Protein AF-A0A7C5J0Y6-F1 (afdb_monomer_lite)

Structure (mmCIF, N/CA/C/O backbone):
data_AF-A0A7C5J0Y6-F1
#
_entry.id   AF-A0A7C5J0Y6-F1
#
loop_
_atom_site.group_PDB
_atom_site.id
_atom_site.type_symbol
_atom_site.label_atom_id
_atom_site.label_alt_id
_atom_site.label_comp_id
_atom_site.label_asym_id
_atom_site.label_entity_id
_atom_site.label_seq_id
_atom_site.pdbx_PDB_ins_code
_atom_site.Cartn_x
_atom_site.Cartn_y
_atom_site.Cartn_z
_atom_site.occupancy
_atom_site.B_iso_or_equiv
_atom_site.auth_seq_id
_atom_site.auth_comp_id
_atom_site.auth_asym_id
_atom_site.auth_atom_id
_atom_site.pdbx_PDB_model_num
ATOM 1 N N . MET A 1 1 ? 6.484 -1.709 31.742 1.00 57.47 1 MET A N 1
ATOM 2 C CA . MET A 1 1 ? 6.330 -0.614 30.761 1.00 57.47 1 MET A CA 1
ATOM 3 C C . MET A 1 1 ? 5.199 -0.988 29.828 1.00 57.47 1 MET A C 1
ATOM 5 O O . MET A 1 1 ? 5.292 -2.035 29.202 1.00 57.47 1 MET A O 1
ATOM 9 N N . THR A 1 2 ? 4.135 -0.193 29.769 1.00 55.62 2 THR A N 1
ATOM 10 C CA . THR A 1 2 ? 3.052 -0.401 28.799 1.00 55.62 2 THR A CA 1
ATOM 11 C C . THR A 1 2 ? 3.504 0.167 27.452 1.00 55.62 2 THR A C 1
ATOM 13 O O . THR A 1 2 ? 4.005 1.295 27.432 1.00 55.62 2 THR A O 1
ATOM 16 N N . PRO A 1 3 ? 3.408 -0.584 26.342 1.00 55.53 3 PRO A N 1
ATOM 17 C CA . PRO A 1 3 ? 3.784 -0.060 25.037 1.00 55.53 3 PRO A CA 1
ATOM 18 C C . PRO A 1 3 ? 2.874 1.119 24.663 1.00 55.53 3 PRO A C 1
ATOM 20 O O . PRO A 1 3 ? 1.660 1.041 24.809 1.00 55.53 3 PRO A O 1
ATOM 23 N N . LEU A 1 4 ? 3.470 2.212 24.174 1.00 68.00 4 LEU A N 1
ATOM 24 C CA . LEU A 1 4 ? 2.744 3.408 23.711 1.00 68.00 4 LEU A CA 1
ATOM 25 C C . LEU A 1 4 ? 2.018 3.186 22.369 1.00 68.00 4 LEU A C 1
ATOM 27 O O . LEU A 1 4 ? 1.283 4.058 21.919 1.00 68.00 4 LEU A O 1
ATOM 31 N N . ALA A 1 5 ? 2.303 2.060 21.709 1.00 64.44 5 ALA A N 1
ATOM 32 C CA . ALA A 1 5 ? 1.916 1.737 20.344 1.00 64.44 5 ALA A CA 1
ATOM 33 C C . ALA A 1 5 ? 2.080 0.234 20.082 1.00 64.44 5 ALA A C 1
ATOM 35 O O . ALA A 1 5 ? 3.007 -0.387 20.608 1.00 64.44 5 ALA A O 1
ATOM 36 N N . SER A 1 6 ? 1.231 -0.363 19.245 1.00 67.12 6 SER A N 1
ATOM 37 C CA . SER A 1 6 ? 1.397 -1.755 18.792 1.00 67.12 6 SER A CA 1
ATOM 38 C C . SER A 1 6 ? 0.915 -1.924 17.356 1.00 67.12 6 SER A C 1
ATOM 40 O O . SER A 1 6 ? -0.121 -1.367 16.996 1.00 67.12 6 SER A O 1
ATOM 42 N N . ILE A 1 7 ? 1.653 -2.698 16.556 1.00 74.19 7 ILE A N 1
ATOM 43 C CA . ILE A 1 7 ? 1.232 -3.105 15.210 1.00 74.19 7 ILE A CA 1
ATOM 44 C C . ILE A 1 7 ? 0.266 -4.279 15.369 1.00 74.19 7 ILE A C 1
ATOM 46 O O . ILE A 1 7 ? 0.637 -5.286 15.968 1.00 74.19 7 ILE A O 1
ATOM 50 N N . LEU A 1 8 ? -0.966 -4.124 14.886 1.00 76.19 8 LEU A N 1
ATOM 51 C CA . LEU A 1 8 ? -2.015 -5.136 15.035 1.00 76.19 8 LEU A CA 1
ATOM 52 C C . LEU A 1 8 ? -2.045 -6.099 13.854 1.00 76.19 8 LEU A C 1
ATOM 54 O O . LEU A 1 8 ? -2.125 -7.302 14.073 1.00 76.19 8 LEU A O 1
ATOM 58 N N . ALA A 1 9 ? -1.900 -5.590 12.631 1.00 80.50 9 ALA A N 1
ATOM 59 C CA . ALA A 1 9 ? -1.466 -6.409 11.509 1.00 80.50 9 ALA A CA 1
ATOM 60 C C . ALA A 1 9 ? -0.886 -5.574 10.364 1.00 80.50 9 ALA A C 1
ATOM 62 O O . ALA A 1 9 ? -0.692 -4.361 10.464 1.00 80.50 9 ALA A O 1
ATOM 63 N N . VAL A 1 10 ? -0.522 -6.271 9.296 1.00 81.94 10 VAL A N 1
ATOM 64 C CA . VAL A 1 10 ? 0.244 -5.760 8.166 1.00 81.94 10 VAL A CA 1
ATOM 65 C C . VAL A 1 10 ? -0.372 -6.337 6.908 1.00 81.94 10 VAL A C 1
ATOM 67 O O . VAL A 1 10 ? -0.631 -7.536 6.859 1.00 81.94 10 VAL A O 1
ATOM 70 N N . GLY A 1 11 ? -0.564 -5.494 5.904 1.00 86.19 11 GLY A N 1
ATOM 71 C CA . GLY A 1 11 ? -0.887 -5.935 4.558 1.00 86.19 11 GLY A CA 1
ATOM 72 C C . GLY A 1 11 ? 0.155 -5.399 3.597 1.00 86.19 11 GLY A C 1
ATOM 73 O O . GLY A 1 11 ? 0.678 -4.304 3.797 1.00 86.19 11 GLY A O 1
ATOM 74 N N . ALA A 1 12 ? 0.533 -6.174 2.591 1.00 85.25 12 ALA A N 1
ATOM 75 C CA . ALA A 1 12 ? 1.572 -5.750 1.670 1.00 85.25 12 ALA A CA 1
ATOM 76 C C . ALA A 1 12 ? 1.387 -6.374 0.299 1.00 85.25 12 ALA A C 1
ATOM 78 O O . ALA A 1 12 ? 1.502 -7.577 0.124 1.00 85.25 12 ALA A O 1
ATOM 79 N N . GLN A 1 13 ? 1.257 -5.529 -0.707 1.00 87.50 13 GLN A N 1
ATOM 80 C CA . GLN A 1 13 ? 1.536 -5.914 -2.078 1.00 87.50 13 GLN A CA 1
ATOM 81 C C . GLN A 1 13 ? 2.936 -5.407 -2.393 1.00 87.50 13 GLN A C 1
ATOM 83 O O . GLN A 1 13 ? 3.240 -4.273 -2.054 1.00 87.50 13 GLN A O 1
ATOM 88 N N . THR A 1 14 ? 3.818 -6.213 -2.971 1.00 86.12 14 THR A N 1
ATOM 89 C CA . THR A 1 14 ? 5.189 -5.808 -3.312 1.00 86.12 14 THR A CA 1
ATOM 90 C C . THR A 1 14 ? 5.638 -6.480 -4.615 1.00 86.12 14 THR A C 1
ATOM 92 O O . THR A 1 14 ? 4.962 -7.374 -5.127 1.00 86.12 14 THR A O 1
ATOM 95 N N . PRO A 1 15 ? 6.787 -6.081 -5.187 1.00 85.81 15 PRO A N 1
ATOM 96 C CA . PRO A 1 15 ? 7.446 -6.871 -6.223 1.00 85.81 15 PRO A CA 1
ATOM 97 C C . PRO A 1 15 ? 7.782 -8.303 -5.785 1.00 85.81 15 PRO A C 1
ATOM 99 O O . PRO A 1 15 ? 7.722 -9.214 -6.603 1.00 85.81 15 PRO A O 1
ATOM 102 N N . LEU A 1 16 ? 8.097 -8.506 -4.498 1.00 86.50 16 LEU A N 1
ATOM 103 C CA . LEU A 1 16 ? 8.456 -9.813 -3.942 1.00 86.50 16 LEU A CA 1
ATOM 104 C C . LEU A 1 16 ? 7.245 -10.722 -3.746 1.00 86.50 16 LEU A C 1
ATOM 106 O O . LEU A 1 16 ? 7.354 -11.913 -3.994 1.00 86.50 16 LEU A O 1
ATOM 110 N N . GLY A 1 17 ? 6.105 -10.198 -3.305 1.00 88.06 17 GLY A N 1
ATOM 111 C CA . GLY A 1 17 ? 4.931 -11.008 -2.987 1.00 88.06 17 GLY A CA 1
ATOM 112 C C . GLY A 1 17 ? 3.635 -10.213 -3.030 1.00 88.06 17 GLY A C 1
ATOM 113 O O . GLY A 1 17 ? 3.637 -8.990 -2.933 1.00 88.06 17 GLY A O 1
ATOM 114 N N . LEU A 1 18 ? 2.512 -10.915 -3.171 1.00 90.00 18 LEU A N 1
ATOM 115 C CA . LEU A 1 18 ? 1.186 -10.299 -3.315 1.00 90.00 18 LEU A CA 1
ATOM 116 C C . LEU A 1 18 ? 0.486 -10.033 -1.980 1.00 90.00 18 LEU A C 1
ATOM 118 O O . LEU A 1 18 ? -0.581 -9.431 -1.968 1.00 90.00 18 LEU A O 1
ATOM 122 N N . ASN A 1 19 ? 1.070 -10.521 -0.890 1.00 89.50 19 ASN A N 1
ATOM 123 C CA . ASN A 1 19 ? 0.601 -10.331 0.474 1.00 89.50 19 ASN A CA 1
ATOM 124 C C . ASN A 1 19 ? 1.803 -10.231 1.438 1.00 89.50 19 ASN A C 1
ATOM 126 O O . ASN A 1 19 ? 2.955 -10.521 1.063 1.00 89.50 19 ASN A O 1
ATOM 130 N N . ALA A 1 20 ? 1.560 -9.828 2.684 1.00 86.56 20 ALA A N 1
ATOM 131 C CA . ALA A 1 20 ? 2.590 -9.641 3.704 1.00 86.56 20 ALA A CA 1
ATOM 132 C C . ALA A 1 20 ? 3.336 -10.943 4.026 1.00 86.56 20 ALA A C 1
ATOM 134 O O . ALA A 1 20 ? 4.561 -10.937 4.179 1.00 86.56 20 ALA A O 1
ATOM 135 N N . CYS A 1 21 ? 2.624 -12.074 4.062 1.00 89.62 21 CYS A N 1
ATOM 136 C CA . CYS A 1 21 ? 3.210 -13.387 4.328 1.00 89.62 21 CYS A CA 1
ATOM 137 C C . CYS A 1 21 ? 4.230 -13.790 3.249 1.00 89.62 21 CYS A C 1
ATOM 139 O O . CYS A 1 21 ? 5.383 -14.092 3.566 1.00 89.62 21 CYS A O 1
ATOM 141 N N . GLN A 1 22 ? 3.838 -13.730 1.973 1.00 89.31 22 GLN A N 1
ATOM 142 C CA . GLN A 1 22 ? 4.703 -14.030 0.828 1.00 89.31 22 GLN A CA 1
ATOM 143 C C . GLN A 1 22 ? 5.905 -13.093 0.780 1.00 89.31 22 GLN A C 1
ATOM 145 O O . GLN A 1 22 ? 7.038 -13.557 0.658 1.00 89.31 22 GLN A O 1
ATOM 150 N N . THR A 1 23 ? 5.661 -11.788 0.928 1.00 87.56 23 THR A N 1
ATOM 151 C CA . THR A 1 23 ? 6.717 -10.770 0.963 1.00 87.56 23 THR A CA 1
ATOM 152 C C . THR A 1 23 ? 7.748 -11.104 2.043 1.00 87.56 23 THR A C 1
ATOM 154 O O . THR A 1 23 ? 8.946 -11.143 1.764 1.00 87.56 23 THR A O 1
ATOM 157 N N . GLY A 1 24 ? 7.297 -11.412 3.264 1.00 84.50 24 GLY A N 1
ATOM 158 C CA . GLY A 1 24 ? 8.172 -11.770 4.378 1.00 84.50 24 GLY A CA 1
ATOM 159 C C . GLY A 1 24 ? 8.955 -13.064 4.142 1.00 84.50 24 GLY A C 1
ATOM 160 O O . GLY A 1 24 ? 10.166 -13.095 4.362 1.00 84.50 24 GLY A O 1
ATOM 161 N N . MET A 1 25 ? 8.297 -14.124 3.662 1.00 89.38 25 MET A N 1
ATOM 162 C CA . MET A 1 25 ? 8.952 -15.406 3.373 1.00 89.38 25 MET A CA 1
ATOM 163 C C . MET A 1 25 ? 10.026 -15.271 2.288 1.00 89.38 25 MET A C 1
ATOM 165 O O . MET A 1 25 ? 11.146 -15.748 2.473 1.00 89.38 25 MET A O 1
ATOM 169 N N . LEU A 1 26 ? 9.715 -14.589 1.184 1.00 86.50 26 LEU A N 1
ATOM 170 C CA . LEU A 1 26 ? 10.634 -14.423 0.057 1.00 86.50 26 LEU A CA 1
ATOM 171 C C . LEU A 1 26 ? 11.802 -13.498 0.403 1.00 86.50 26 LEU A C 1
ATOM 173 O O . LEU A 1 26 ? 12.944 -13.812 0.068 1.00 86.50 26 LEU A O 1
ATOM 177 N N . ALA A 1 27 ? 11.556 -12.433 1.172 1.00 84.44 27 ALA A N 1
ATOM 178 C CA . ALA A 1 27 ? 12.625 -11.600 1.715 1.00 84.44 27 ALA A CA 1
ATOM 179 C C . ALA A 1 27 ? 13.573 -12.407 2.621 1.00 84.44 27 ALA A C 1
ATOM 181 O O . ALA A 1 27 ? 14.793 -12.294 2.508 1.00 84.44 27 ALA A O 1
ATOM 182 N N . ARG A 1 28 ? 13.036 -13.273 3.493 1.00 87.94 28 ARG A N 1
ATOM 183 C CA . ARG A 1 28 ? 13.840 -14.150 4.367 1.00 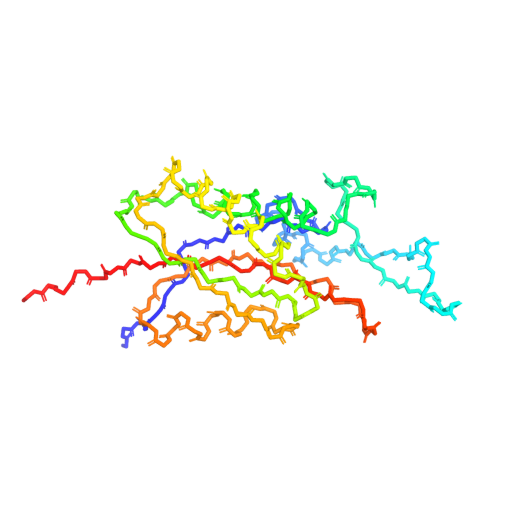87.94 28 ARG A CA 1
ATOM 184 C C . ARG A 1 28 ? 14.626 -15.208 3.599 1.00 87.94 28 ARG A C 1
ATOM 186 O O . ARG A 1 28 ? 15.699 -15.591 4.056 1.00 87.94 28 ARG A O 1
ATOM 193 N N . ALA A 1 29 ? 14.112 -15.659 2.460 1.00 92.62 29 ALA A N 1
ATOM 194 C CA . ALA A 1 29 ? 14.806 -16.568 1.555 1.00 92.62 29 ALA A CA 1
ATOM 195 C C . ALA A 1 29 ? 15.892 -15.874 0.708 1.00 92.62 29 ALA A C 1
ATOM 197 O O . ALA A 1 29 ? 16.592 -16.547 -0.043 1.00 92.62 29 ALA A O 1
ATOM 198 N N . GLY A 1 30 ? 16.040 -14.547 0.811 1.00 88.31 30 GLY A N 1
ATOM 199 C CA . GLY A 1 30 ? 16.987 -13.779 0.002 1.00 88.31 30 GLY A CA 1
ATOM 200 C C . GLY A 1 30 ? 16.572 -13.663 -1.466 1.00 88.31 30 GLY A C 1
ATOM 201 O O . GLY A 1 30 ? 17.426 -13.452 -2.324 1.00 88.31 30 GLY A O 1
ATOM 202 N N . PHE A 1 31 ? 15.280 -13.825 -1.768 1.00 87.44 31 PHE A N 1
ATOM 203 C CA . PHE A 1 31 ? 14.773 -13.672 -3.125 1.00 87.44 31 PHE A CA 1
ATOM 204 C C . PHE A 1 31 ? 14.884 -12.208 -3.568 1.00 87.44 31 PHE A C 1
ATOM 206 O O . PHE A 1 31 ? 14.609 -11.293 -2.790 1.00 87.44 31 PHE A O 1
ATOM 213 N N . ALA A 1 32 ? 15.271 -11.984 -4.822 1.00 84.81 32 ALA A N 1
ATOM 214 C CA . ALA A 1 32 ? 15.414 -10.657 -5.404 1.00 84.81 32 ALA A CA 1
ATOM 215 C C . ALA A 1 32 ? 14.587 -10.556 -6.686 1.00 84.81 32 ALA A C 1
ATOM 217 O O . ALA A 1 32 ? 14.622 -11.448 -7.527 1.00 84.81 32 ALA A O 1
ATOM 218 N N . THR A 1 33 ? 13.875 -9.444 -6.846 1.00 81.81 33 THR A N 1
ATOM 219 C CA . THR A 1 33 ? 13.030 -9.146 -8.020 1.00 81.81 33 THR A CA 1
ATOM 220 C C . THR A 1 33 ? 13.602 -8.003 -8.849 1.00 81.81 33 THR A C 1
ATOM 222 O O . THR A 1 33 ? 12.864 -7.239 -9.461 1.00 81.81 33 THR A O 1
ATOM 225 N N . MET A 1 34 ? 14.919 -7.830 -8.782 1.00 82.94 34 MET A N 1
ATOM 226 C CA . MET A 1 34 ? 15.628 -6.772 -9.485 1.00 82.94 34 MET A CA 1
ATOM 227 C C . MET A 1 34 ? 15.823 -7.152 -10.947 1.00 82.94 34 MET A C 1
ATOM 229 O O . MET A 1 34 ? 16.302 -8.243 -11.252 1.00 82.94 34 MET A O 1
ATOM 233 N N . GLU A 1 35 ? 15.519 -6.227 -11.843 1.00 82.81 35 GLU A N 1
ATOM 234 C CA . GLU A 1 35 ? 15.747 -6.377 -13.275 1.00 82.81 35 GLU A CA 1
ATOM 235 C C . GLU A 1 35 ? 16.076 -5.033 -13.923 1.00 82.81 35 GLU A C 1
ATOM 237 O O . GLU A 1 35 ? 15.844 -3.969 -13.346 1.00 82.81 35 GLU A O 1
ATOM 242 N N . GLY A 1 36 ? 16.642 -5.073 -15.128 1.00 80.75 36 GLY A N 1
ATOM 243 C CA . GLY A 1 36 ? 16.915 -3.858 -15.888 1.00 80.75 36 GLY A CA 1
ATOM 244 C C . GLY A 1 36 ? 15.618 -3.146 -16.267 1.00 80.75 36 GLY A C 1
ATOM 245 O O . GLY A 1 36 ? 14.687 -3.769 -16.777 1.00 80.75 36 GLY A O 1
ATOM 246 N N . ALA A 1 37 ? 15.565 -1.837 -16.039 1.00 78.25 37 ALA A N 1
ATOM 247 C CA . ALA A 1 37 ? 14.484 -1.005 -16.533 1.00 78.25 37 ALA A CA 1
ATOM 248 C C . ALA A 1 37 ? 14.468 -1.040 -18.071 1.00 78.25 37 ALA A C 1
ATOM 250 O O . ALA A 1 37 ? 15.528 -0.916 -18.690 1.00 78.25 37 ALA A O 1
ATOM 251 N N . PRO A 1 38 ? 13.288 -1.166 -18.706 1.00 69.38 38 PRO A N 1
ATOM 252 C CA . PRO A 1 38 ? 13.188 -1.168 -20.165 1.00 69.38 38 PRO A CA 1
ATOM 253 C C . PRO A 1 38 ? 13.629 0.168 -20.785 1.00 69.38 38 PRO A C 1
ATOM 255 O O . PRO A 1 38 ? 14.042 0.201 -21.941 1.00 69.38 38 PRO A O 1
ATOM 258 N N . LEU A 1 39 ? 13.574 1.256 -20.011 1.00 68.38 39 LEU A N 1
ATOM 259 C CA . LEU A 1 39 ? 14.113 2.564 -20.363 1.00 68.38 39 LEU A CA 1
ATOM 260 C C . LEU A 1 39 ? 15.063 3.014 -19.251 1.00 68.38 39 LEU A C 1
ATOM 262 O O . LEU A 1 39 ? 14.689 3.031 -18.078 1.00 68.38 39 LEU A O 1
ATOM 266 N N . GLY A 1 40 ? 16.292 3.358 -19.629 1.00 67.25 40 GLY A N 1
ATOM 267 C CA . GLY A 1 40 ? 17.242 4.002 -18.730 1.00 67.25 40 GLY A CA 1
ATOM 268 C C . GLY A 1 40 ? 16.824 5.433 -18.393 1.00 67.25 40 GLY A C 1
ATOM 269 O O . GLY A 1 40 ? 16.092 6.067 -19.155 1.00 67.25 40 GLY A O 1
ATOM 270 N N . LEU A 1 41 ? 17.316 5.957 -17.274 1.00 69.25 41 LEU A N 1
ATOM 271 C CA . LEU A 1 41 ? 17.284 7.395 -17.001 1.00 69.25 41 LEU A CA 1
ATOM 272 C C . LEU A 1 41 ? 18.509 8.015 -17.673 1.00 69.25 41 LEU A C 1
ATOM 274 O O . LEU A 1 41 ? 19.625 7.570 -17.431 1.00 69.25 41 LEU A O 1
ATOM 278 N N . ASP A 1 42 ? 18.295 8.987 -18.559 1.00 75.50 42 ASP A N 1
ATOM 279 C CA . ASP A 1 42 ? 19.362 9.732 -19.246 1.00 75.50 42 ASP A CA 1
ATOM 280 C C . ASP A 1 42 ? 20.390 8.858 -19.994 1.00 75.50 42 ASP A C 1
ATOM 282 O O . ASP A 1 42 ? 21.556 9.213 -20.151 1.00 75.50 42 ASP A O 1
ATOM 286 N N . GLY A 1 43 ? 19.950 7.695 -20.487 1.00 71.88 43 GLY A N 1
ATOM 287 C CA . GLY A 1 43 ? 20.809 6.733 -21.184 1.00 71.88 43 GLY A CA 1
ATOM 288 C C . GLY A 1 43 ? 21.618 5.815 -20.260 1.00 71.88 43 GLY A C 1
ATOM 289 O O . GLY A 1 43 ? 22.316 4.932 -20.758 1.00 71.88 43 GLY A O 1
ATOM 290 N N . GLU A 1 44 ? 21.495 5.958 -18.939 1.00 77.56 44 GLU A N 1
ATOM 291 C CA . GLU A 1 44 ? 22.090 5.043 -17.967 1.00 77.56 44 GLU A CA 1
ATOM 292 C C . GLU A 1 44 ? 21.159 3.866 -17.657 1.00 77.56 44 GLU A C 1
ATOM 294 O O . GLU A 1 44 ? 19.948 4.014 -17.476 1.00 77.56 44 GLU A O 1
ATOM 299 N N . GLY A 1 45 ? 21.738 2.666 -17.568 1.00 78.94 45 GLY A N 1
ATOM 300 C CA . GLY A 1 45 ? 21.010 1.473 -17.151 1.00 78.94 45 GLY A CA 1
ATOM 301 C C . GLY A 1 45 ? 20.564 1.589 -15.694 1.00 78.94 45 GLY A C 1
ATOM 302 O O . GLY A 1 45 ? 21.393 1.681 -14.791 1.00 78.94 45 GLY A O 1
ATOM 303 N N . VAL A 1 46 ? 19.255 1.536 -15.459 1.00 80.38 46 VAL A N 1
ATOM 304 C CA . VAL A 1 46 ? 18.667 1.538 -14.113 1.00 80.38 46 VAL A CA 1
ATOM 305 C C . VAL A 1 46 ? 18.152 0.143 -13.794 1.00 80.38 46 VAL A C 1
ATOM 307 O O . VAL A 1 46 ? 17.619 -0.543 -14.660 1.00 80.38 46 VAL A O 1
ATOM 310 N N . THR A 1 47 ? 18.318 -0.292 -12.548 1.00 80.56 47 THR A N 1
ATOM 311 C CA . THR A 1 47 ? 17.686 -1.516 -12.042 1.00 80.56 47 THR A CA 1
ATOM 312 C C . THR A 1 47 ? 16.422 -1.143 -11.284 1.00 80.56 47 THR A C 1
ATOM 314 O O . THR A 1 47 ? 16.453 -0.239 -10.450 1.00 80.56 47 THR A O 1
ATOM 317 N N . ILE A 1 48 ? 15.326 -1.837 -11.568 1.00 78.94 48 ILE A N 1
ATOM 318 C CA . ILE A 1 48 ? 14.018 -1.639 -10.946 1.00 78.94 48 ILE A CA 1
ATOM 319 C C . ILE A 1 48 ? 13.517 -2.954 -10.353 1.00 78.94 48 ILE A C 1
ATOM 321 O O . ILE A 1 48 ? 13.98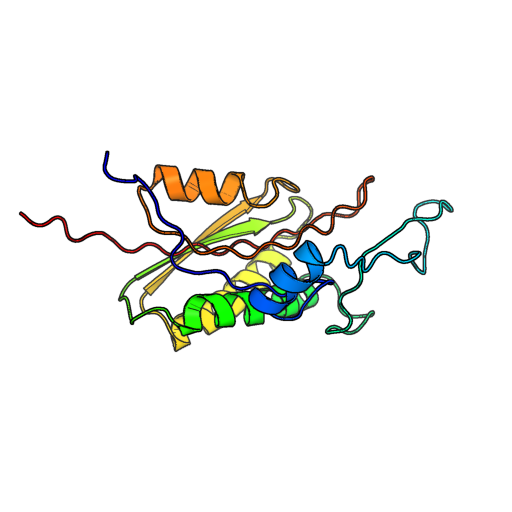8 -4.033 -10.706 1.00 78.94 48 ILE A O 1
ATOM 325 N N . CYS A 1 49 ? 12.523 -2.860 -9.475 1.00 81.94 49 CYS A N 1
ATOM 326 C CA . CYS A 1 49 ? 11.723 -4.003 -9.056 1.00 81.94 49 CYS A CA 1
ATOM 327 C C . CYS A 1 49 ? 10.320 -3.846 -9.646 1.00 81.94 49 CYS A C 1
ATOM 329 O O . CYS A 1 49 ? 9.626 -2.884 -9.303 1.00 81.94 49 CYS A O 1
ATOM 331 N N . ARG A 1 50 ? 9.879 -4.771 -10.508 1.00 76.38 50 ARG A N 1
ATOM 332 C CA . ARG A 1 50 ? 8.499 -4.773 -11.017 1.00 76.38 50 ARG A CA 1
ATOM 333 C C . ARG A 1 50 ? 7.618 -5.707 -10.204 1.00 76.38 50 ARG A C 1
ATOM 335 O O . ARG A 1 50 ? 8.012 -6.803 -9.821 1.00 76.38 50 ARG A O 1
ATOM 342 N N . THR A 1 51 ? 6.388 -5.270 -9.966 1.00 80.38 51 THR A N 1
ATOM 343 C CA . THR A 1 51 ? 5.336 -6.172 -9.501 1.00 80.38 51 THR A CA 1
ATOM 344 C C . THR A 1 51 ? 4.684 -6.817 -10.714 1.00 80.38 51 THR A C 1
ATOM 346 O O . THR A 1 51 ? 4.105 -6.128 -11.548 1.00 80.38 51 THR A O 1
ATOM 349 N N . ALA A 1 52 ? 4.766 -8.144 -10.810 1.00 75.75 52 ALA A N 1
ATOM 350 C CA . ALA A 1 52 ? 4.119 -8.903 -11.882 1.00 75.75 52 ALA A CA 1
ATOM 351 C C . ALA A 1 52 ? 2.579 -8.864 -11.800 1.00 75.75 52 ALA A C 1
ATOM 353 O O . ALA A 1 52 ? 1.893 -9.328 -12.704 1.00 75.75 52 ALA A O 1
ATOM 354 N N . ALA A 1 53 ? 2.030 -8.328 -10.705 1.00 79.06 53 ALA A N 1
ATOM 355 C CA . ALA A 1 53 ? 0.596 -8.239 -10.466 1.00 79.06 53 ALA A CA 1
ATOM 356 C C . ALA A 1 53 ? -0.096 -7.113 -11.240 1.00 79.06 53 ALA A C 1
ATOM 358 O O . ALA A 1 53 ? -1.323 -7.101 -11.300 1.00 79.06 53 ALA A O 1
ATOM 359 N N . LEU A 1 54 ? 0.660 -6.145 -11.768 1.00 82.00 54 LEU A N 1
ATOM 360 C CA . LEU A 1 54 ? 0.101 -4.959 -12.409 1.00 82.00 54 LEU A CA 1
ATOM 361 C C . LEU A 1 54 ? 0.551 -4.834 -13.864 1.00 82.00 54 LEU A C 1
ATOM 363 O O . LEU A 1 54 ? 1.705 -5.141 -14.158 1.00 82.00 54 LEU A O 1
ATOM 367 N N . PRO A 1 55 ? -0.314 -4.309 -14.751 1.00 84.88 55 PRO A N 1
ATOM 368 C CA . PRO A 1 55 ? 0.087 -3.915 -16.096 1.00 84.88 55 PRO A CA 1
ATOM 369 C C . PRO A 1 55 ? 1.240 -2.896 -16.082 1.00 84.88 55 PRO A C 1
ATOM 371 O O . PRO A 1 55 ? 1.311 -2.028 -15.201 1.00 84.88 55 PRO A O 1
ATOM 374 N N . ASP A 1 56 ? 2.130 -2.991 -17.071 1.00 79.69 56 ASP A N 1
ATOM 375 C CA . ASP A 1 56 ? 3.294 -2.100 -17.215 1.00 79.69 56 ASP A CA 1
ATOM 376 C C . ASP A 1 56 ? 2.894 -0.674 -17.638 1.00 79.69 56 ASP A C 1
ATOM 378 O O . ASP A 1 56 ? 3.591 0.289 -17.323 1.00 79.69 56 ASP A O 1
ATOM 382 N N . ASP A 1 57 ? 1.753 -0.522 -18.310 1.00 82.44 57 ASP A N 1
ATOM 383 C CA . ASP A 1 57 ? 1.180 0.767 -18.708 1.00 82.44 57 ASP A CA 1
ATOM 384 C C . ASP A 1 57 ? 0.391 1.452 -17.578 1.00 82.44 57 ASP A C 1
ATOM 386 O O . ASP A 1 57 ? 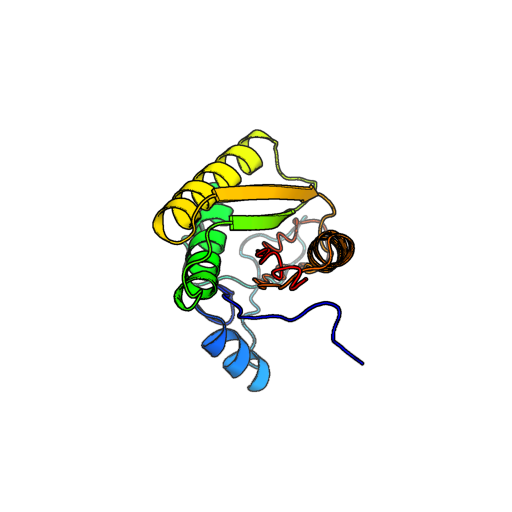0.055 2.638 -17.670 1.00 82.44 57 ASP A O 1
ATOM 390 N N . LEU A 1 58 ? 0.137 0.742 -16.472 1.00 82.56 58 LEU A N 1
ATOM 391 C CA . LEU A 1 58 ? -0.550 1.297 -15.316 1.00 82.56 58 LEU A CA 1
ATOM 392 C C . LEU A 1 58 ? 0.388 2.224 -14.538 1.00 82.56 58 LEU A C 1
ATOM 394 O O . LEU A 1 58 ? 1.330 1.775 -13.878 1.00 82.56 58 LEU A O 1
ATOM 398 N N . THR A 1 59 ? 0.085 3.522 -14.563 1.00 81.69 59 THR A N 1
ATOM 399 C CA . THR A 1 59 ? 0.901 4.593 -13.968 1.00 81.69 59 THR A CA 1
ATOM 400 C C . THR A 1 59 ? 0.070 5.542 -13.093 1.00 81.69 59 THR A C 1
ATOM 402 O O . THR A 1 59 ? -1.157 5.437 -13.007 1.00 81.69 59 THR A O 1
ATOM 405 N N . GLY A 1 60 ? 0.747 6.454 -12.385 1.00 80.81 60 GLY A N 1
ATOM 406 C CA . GLY A 1 60 ? 0.112 7.520 -11.603 1.00 80.81 60 GLY A CA 1
ATOM 407 C C . GLY A 1 60 ? -0.838 7.022 -10.507 1.00 80.81 60 GLY A C 1
ATOM 408 O O . GLY A 1 60 ? -0.602 5.992 -9.875 1.00 80.81 60 GLY A O 1
ATOM 409 N N . ALA A 1 61 ? -1.928 7.762 -10.287 1.00 82.44 61 ALA A N 1
ATOM 410 C CA . ALA A 1 61 ? -2.912 7.473 -9.242 1.00 82.44 61 ALA A CA 1
ATOM 411 C C . ALA A 1 61 ? -3.554 6.086 -9.383 1.00 82.44 61 ALA A C 1
ATOM 413 O O . ALA A 1 61 ? -3.732 5.389 -8.389 1.00 82.44 61 ALA A O 1
ATOM 414 N N . ALA A 1 62 ? -3.848 5.653 -10.613 1.00 84.12 62 ALA A N 1
ATOM 415 C CA . ALA A 1 62 ? -4.444 4.345 -10.868 1.00 84.12 62 ALA A CA 1
ATOM 416 C C . ALA A 1 62 ? -3.515 3.204 -10.422 1.00 84.12 62 ALA A C 1
ATOM 418 O O . ALA A 1 62 ? -3.968 2.237 -9.807 1.00 84.12 62 ALA A O 1
ATOM 419 N N . ARG A 1 63 ? -2.203 3.352 -10.649 1.00 84.94 63 ARG A N 1
ATOM 420 C CA . ARG A 1 63 ? -1.199 2.413 -10.134 1.00 84.94 63 ARG A CA 1
ATOM 421 C C . ARG A 1 63 ? -1.152 2.410 -8.612 1.00 84.94 63 ARG A C 1
ATOM 423 O O . ARG A 1 63 ? -1.116 1.338 -8.015 1.00 84.94 63 ARG A O 1
ATOM 430 N N . LEU A 1 64 ? -1.157 3.590 -7.990 1.00 84.06 64 LEU A N 1
ATOM 431 C CA . LEU A 1 64 ? -1.152 3.701 -6.532 1.00 84.06 64 LEU A CA 1
ATOM 432 C C . LEU A 1 64 ? -2.372 3.008 -5.937 1.00 84.06 64 LEU A C 1
ATOM 434 O O . LEU A 1 64 ? -2.201 2.169 -5.067 1.00 84.06 64 LEU A O 1
ATOM 438 N N . VAL A 1 65 ? -3.576 3.267 -6.452 1.00 87.25 65 VAL A N 1
ATOM 439 C CA . VAL A 1 65 ? -4.810 2.607 -5.997 1.00 87.25 65 VAL A CA 1
ATOM 440 C C . VAL A 1 65 ? -4.708 1.088 -6.126 1.00 87.25 65 VAL A C 1
ATOM 442 O O . VAL A 1 65 ? -5.051 0.377 -5.180 1.00 87.25 65 VAL A O 1
ATOM 445 N N . ALA A 1 66 ? -4.198 0.587 -7.253 1.00 87.31 66 ALA A N 1
ATOM 446 C CA . ALA A 1 66 ? -4.063 -0.847 -7.495 1.00 87.31 66 ALA A CA 1
ATOM 447 C C . ALA A 1 66 ? -3.052 -1.539 -6.565 1.00 87.31 66 ALA A C 1
ATOM 449 O O . ALA A 1 66 ? -3.200 -2.727 -6.305 1.00 87.31 66 ALA A O 1
ATOM 450 N N . LEU A 1 67 ? -2.050 -0.811 -6.059 1.00 85.56 67 LEU A N 1
ATOM 451 C CA . LEU A 1 67 ? -1.091 -1.303 -5.059 1.00 85.56 67 LEU A CA 1
ATOM 452 C C . LEU A 1 67 ? -1.603 -1.159 -3.622 1.00 85.56 67 LEU A C 1
ATOM 454 O O . LEU A 1 67 ? -1.342 -1.997 -2.763 1.00 85.56 67 LEU A O 1
ATOM 458 N N . ALA A 1 68 ? -2.286 -0.050 -3.356 1.00 85.94 68 ALA A N 1
ATOM 459 C CA . ALA A 1 68 ? -2.726 0.377 -2.040 1.00 85.94 68 ALA A CA 1
ATOM 460 C C . ALA A 1 68 ? -3.917 -0.449 -1.554 1.00 85.94 68 ALA A C 1
ATOM 462 O O . ALA A 1 68 ? -3.944 -0.890 -0.409 1.00 85.94 68 ALA A O 1
ATOM 463 N N . THR A 1 69 ? -4.898 -0.661 -2.431 1.00 87.69 69 THR A N 1
ATOM 464 C CA . THR A 1 69 ? -6.188 -1.252 -2.060 1.00 87.69 69 THR A CA 1
ATOM 465 C C . THR A 1 69 ? -6.038 -2.684 -1.544 1.00 87.69 69 THR A C 1
ATOM 467 O O . THR A 1 69 ? -6.503 -2.936 -0.436 1.00 87.69 69 THR A O 1
ATOM 470 N N . PRO A 1 70 ? -5.336 -3.610 -2.230 1.00 87.56 70 PRO A N 1
ATOM 471 C CA . PRO A 1 70 ? -5.209 -4.984 -1.739 1.00 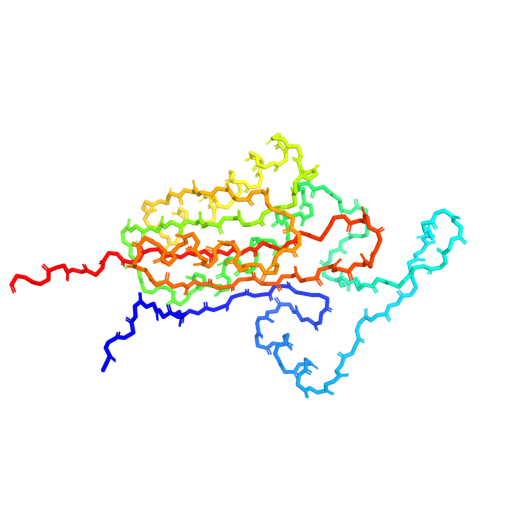87.56 70 PRO A CA 1
ATOM 472 C C . PRO A 1 70 ? -4.399 -5.075 -0.442 1.00 87.56 70 PRO A C 1
ATOM 474 O O . PRO A 1 70 ? -4.727 -5.865 0.438 1.00 87.56 70 PRO A O 1
ATOM 477 N N . ALA A 1 71 ? -3.373 -4.231 -0.288 1.00 86.88 71 ALA A N 1
ATOM 478 C CA . ALA A 1 71 ? -2.599 -4.149 0.948 1.00 86.88 71 ALA A CA 1
ATOM 479 C C . ALA A 1 71 ? -3.444 -3.609 2.114 1.00 86.88 71 ALA A C 1
ATOM 481 O O . ALA A 1 71 ? -3.347 -4.108 3.234 1.00 86.88 71 ALA A O 1
ATOM 482 N N . LEU A 1 72 ? -4.307 -2.620 1.860 1.00 85.88 72 LEU A N 1
ATOM 483 C CA . LEU A 1 72 ? -5.264 -2.143 2.852 1.00 85.88 72 LEU A CA 1
ATOM 484 C C . LEU A 1 72 ? -6.271 -3.235 3.206 1.00 85.88 72 LEU A C 1
ATOM 486 O O . LEU A 1 72 ? -6.511 -3.454 4.384 1.00 85.88 72 LEU A O 1
ATOM 490 N N . GLU A 1 73 ? -6.835 -3.929 2.218 1.00 86.88 73 GLU A N 1
ATOM 491 C CA . GLU A 1 73 ? -7.787 -5.021 2.435 1.00 86.88 73 GLU A CA 1
ATOM 492 C C . GLU A 1 73 ? -7.182 -6.166 3.249 1.00 86.88 73 GLU A C 1
ATOM 494 O O . GLU A 1 73 ? -7.838 -6.652 4.167 1.00 86.88 73 GLU A O 1
ATOM 499 N N . GLU A 1 74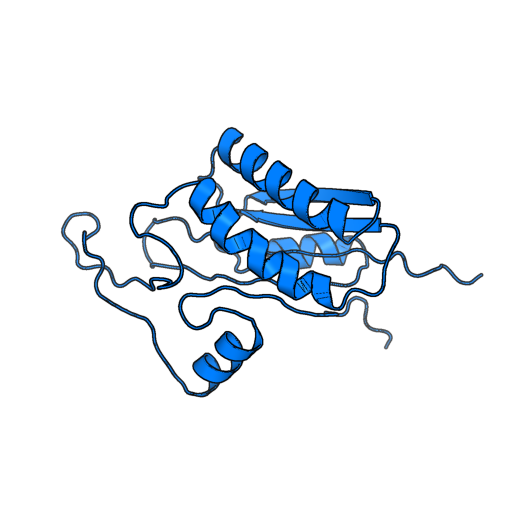 ? -5.943 -6.569 2.949 1.00 86.25 74 GLU A N 1
ATOM 500 C CA . GLU A 1 74 ? -5.210 -7.576 3.722 1.00 86.25 74 GLU A CA 1
ATOM 501 C C . GLU A 1 74 ? -5.013 -7.118 5.165 1.00 86.25 74 GLU A C 1
ATOM 503 O O . GLU A 1 74 ? -5.284 -7.882 6.088 1.00 86.25 74 GLU A O 1
ATOM 508 N N . ALA A 1 75 ? -4.595 -5.863 5.364 1.00 83.38 75 ALA A N 1
ATOM 509 C CA . ALA A 1 75 ? -4.502 -5.290 6.693 1.00 83.38 75 ALA A CA 1
ATOM 510 C C . ALA A 1 75 ? -5.878 -5.366 7.375 1.00 83.38 75 ALA A C 1
ATOM 512 O O . ALA A 1 75 ? -6.054 -6.048 8.367 1.00 83.38 75 ALA A O 1
ATOM 513 N N . VAL A 1 76 ? -6.928 -4.777 6.826 1.00 81.94 76 VAL A N 1
ATOM 514 C CA . VAL A 1 76 ? -8.202 -4.678 7.552 1.00 81.94 76 VAL A CA 1
ATOM 515 C C . VAL A 1 76 ? -9.019 -5.980 7.590 1.00 81.94 76 VAL A C 1
ATOM 517 O O . VAL A 1 76 ? -10.094 -5.988 8.185 1.00 81.94 76 VAL A O 1
ATOM 520 N N . ALA A 1 77 ? -8.553 -7.080 6.987 1.00 82.88 77 ALA A N 1
ATOM 521 C CA . ALA A 1 77 ? -9.281 -8.350 6.938 1.00 82.88 77 ALA A CA 1
ATOM 522 C C . ALA A 1 77 ? -9.583 -8.918 8.334 1.00 82.88 77 ALA A C 1
ATOM 524 O O . ALA A 1 77 ? -10.712 -9.336 8.586 1.00 82.88 77 ALA A O 1
ATOM 525 N N . ASP A 1 78 ? -8.602 -8.855 9.237 1.00 67.06 78 ASP A N 1
ATOM 526 C CA . ASP A 1 78 ? -8.695 -9.385 10.606 1.00 67.06 78 ASP A CA 1
ATOM 527 C C . ASP A 1 78 ? -8.973 -8.291 11.648 1.00 67.06 78 ASP A C 1
ATOM 529 O O . ASP A 1 78 ? -8.918 -8.513 12.862 1.00 67.06 78 ASP A O 1
ATOM 533 N N . ALA A 1 79 ? -9.284 -7.075 11.194 1.00 65.06 79 ALA A N 1
ATOM 534 C CA . ALA A 1 79 ? -9.715 -6.003 12.067 1.00 65.06 79 ALA A CA 1
ATOM 535 C C . ALA A 1 79 ? -11.090 -6.354 12.655 1.00 65.06 79 ALA A C 1
ATOM 537 O O . ALA A 1 79 ? -12.118 -6.093 12.039 1.00 65.06 79 ALA A O 1
ATOM 538 N N . SER A 1 80 ? -11.127 -6.893 13.879 1.00 58.06 80 SER A N 1
ATOM 539 C CA . SER A 1 80 ? -12.360 -6.938 14.676 1.00 58.06 80 SER A CA 1
ATOM 540 C C . SER A 1 80 ? -13.008 -5.551 14.630 1.00 58.06 80 SER A C 1
ATOM 542 O O . SER A 1 80 ? -12.324 -4.570 14.947 1.00 58.06 80 SER A O 1
ATOM 544 N N . SER A 1 81 ? -14.258 -5.472 14.164 1.00 57.28 81 SER A N 1
ATOM 545 C CA . SER A 1 81 ? -14.984 -4.234 13.851 1.00 57.28 81 SER A CA 1
ATOM 546 C C . SER A 1 81 ? -14.734 -3.147 14.900 1.00 57.28 81 SER A C 1
ATOM 548 O O . SER A 1 81 ? -15.095 -3.325 16.064 1.00 57.28 81 SER A O 1
ATOM 550 N N . THR A 1 82 ? -14.102 -2.039 14.508 1.00 59.47 82 THR A N 1
ATOM 551 C CA . THR A 1 82 ? -14.122 -0.809 15.313 1.00 59.47 82 THR A CA 1
ATOM 552 C C . THR A 1 82 ? -14.919 0.263 14.620 1.00 59.47 82 THR A C 1
ATOM 554 O O . THR A 1 82 ? -14.937 0.348 13.391 1.00 59.47 82 THR A O 1
ATOM 557 N N . ASP A 1 83 ? -15.487 1.124 15.453 1.00 65.00 83 ASP A N 1
ATOM 558 C CA . ASP A 1 83 ? -16.321 2.236 15.026 1.00 65.00 83 ASP A CA 1
ATOM 559 C C . ASP A 1 83 ? -15.520 3.377 14.386 1.00 65.00 83 ASP A C 1
ATOM 561 O O . ASP A 1 83 ? -16.104 4.166 13.656 1.00 65.00 83 ASP A O 1
ATOM 565 N N . GLU A 1 84 ? -14.198 3.458 14.603 1.00 70.12 84 GLU A N 1
ATOM 566 C CA . GLU A 1 84 ? -13.343 4.523 14.053 1.00 70.12 84 GLU A CA 1
ATOM 567 C C . GLU A 1 84 ? -11.958 4.011 13.593 1.00 70.12 84 GLU A C 1
ATOM 569 O O . GLU A 1 84 ? -11.421 3.045 14.151 1.00 70.12 84 GLU A O 1
ATOM 574 N N . ALA A 1 85 ? -11.358 4.680 12.597 1.00 73.19 85 ALA A N 1
ATOM 575 C CA . ALA A 1 85 ? -9.952 4.552 12.194 1.00 73.19 85 ALA A CA 1
ATOM 576 C C . ALA A 1 85 ? -9.375 5.877 11.642 1.00 73.19 85 ALA A C 1
ATOM 578 O O . ALA A 1 85 ? -10.085 6.648 11.004 1.00 73.19 85 ALA A O 1
ATOM 579 N N . LEU A 1 86 ? -8.067 6.127 11.825 1.00 75.38 86 LEU A N 1
ATOM 580 C CA . LEU A 1 86 ? -7.313 7.140 11.065 1.00 75.38 86 LEU A CA 1
ATOM 581 C C . LEU A 1 86 ? -6.350 6.435 10.130 1.00 75.38 86 LEU A C 1
ATOM 583 O O . LEU A 1 86 ? -5.450 5.744 10.601 1.00 75.38 86 LEU A O 1
ATOM 587 N N . LEU A 1 87 ? -6.482 6.717 8.847 1.00 77.94 87 LEU A N 1
ATOM 588 C CA . LEU A 1 87 ? -5.535 6.350 7.819 1.00 77.94 87 LEU A CA 1
ATOM 589 C C . LEU A 1 87 ? -4.471 7.443 7.694 1.00 77.94 87 LEU A C 1
ATOM 591 O O . LEU A 1 87 ? -4.800 8.578 7.364 1.00 77.94 87 LEU A O 1
ATOM 595 N N . VAL A 1 88 ? -3.201 7.116 7.925 1.00 80.06 88 VAL A N 1
ATOM 596 C CA . VAL A 1 88 ? -2.089 8.041 7.656 1.00 80.06 88 VAL A CA 1
ATOM 597 C C . VAL A 1 88 ? -1.351 7.567 6.417 1.00 80.06 88 VAL A C 1
ATOM 599 O O . VAL A 1 88 ? -0.729 6.509 6.455 1.00 80.06 88 VAL A O 1
ATOM 602 N N . LEU A 1 89 ? -1.424 8.346 5.340 1.00 79.81 89 LEU A N 1
ATOM 603 C CA . LEU A 1 89 ? -0.816 8.046 4.049 1.00 79.81 89 LEU A CA 1
ATOM 604 C C . LEU A 1 89 ? 0.506 8.797 3.908 1.00 79.81 89 LEU A C 1
ATOM 606 O O . LEU A 1 89 ? 0.510 10.024 3.831 1.00 79.81 89 LEU A O 1
ATOM 610 N N . GLU A 1 90 ? 1.618 8.075 3.826 1.00 81.81 90 GLU A N 1
ATOM 611 C CA . GLU A 1 90 ? 2.888 8.651 3.380 1.00 81.81 90 GLU A CA 1
ATOM 612 C C . GLU A 1 90 ? 2.957 8.582 1.859 1.00 81.81 90 GLU A C 1
ATOM 614 O O . GLU A 1 90 ? 2.830 7.514 1.268 1.00 81.81 90 GLU A O 1
ATOM 619 N N . LEU A 1 91 ? 3.099 9.729 1.210 1.00 80.19 91 LEU A N 1
ATOM 620 C CA . LEU A 1 91 ? 3.084 9.833 -0.241 1.00 80.19 91 LEU A CA 1
ATOM 621 C C . LEU A 1 91 ? 4.318 10.583 -0.731 1.00 80.19 91 LEU A C 1
ATOM 623 O O . LEU A 1 91 ? 4.910 11.402 -0.019 1.00 80.19 91 LEU A O 1
ATOM 627 N N . ASP A 1 92 ? 4.695 10.307 -1.978 1.00 78.75 92 ASP A N 1
ATOM 628 C CA . ASP A 1 92 ? 5.749 11.065 -2.632 1.00 78.75 92 ASP A CA 1
ATOM 629 C C . ASP A 1 92 ? 5.332 12.534 -2.794 1.00 78.75 92 ASP A C 1
ATOM 631 O O . ASP A 1 92 ? 4.195 12.835 -3.170 1.00 78.75 92 ASP A O 1
ATOM 635 N N . ALA A 1 93 ? 6.256 13.454 -2.511 1.00 70.75 93 ALA A N 1
ATOM 636 C CA . ALA A 1 93 ? 6.022 14.887 -2.649 1.00 70.75 93 ALA A CA 1
ATOM 637 C C . ALA A 1 93 ? 5.730 15.305 -4.101 1.00 70.75 93 ALA A C 1
ATOM 639 O O . ALA A 1 93 ? 5.087 16.330 -4.317 1.00 70.75 93 ALA A O 1
ATOM 640 N N . ALA A 1 94 ? 6.161 14.513 -5.087 1.00 76.31 94 ALA A N 1
ATOM 641 C CA . ALA A 1 94 ? 5.914 14.756 -6.504 1.00 76.31 94 ALA A CA 1
ATOM 642 C C . ALA A 1 94 ? 4.478 14.421 -6.959 1.00 76.31 94 ALA A C 1
ATOM 644 O O . ALA A 1 94 ? 4.125 14.700 -8.106 1.00 76.31 94 ALA A O 1
ATOM 645 N N . LEU A 1 95 ? 3.640 13.816 -6.106 1.00 79.69 95 LEU A N 1
ATOM 646 C CA . LEU A 1 95 ? 2.255 13.507 -6.465 1.00 79.69 95 LEU A CA 1
ATOM 647 C C . LEU A 1 95 ? 1.388 14.767 -6.527 1.00 79.69 95 LEU A C 1
ATOM 649 O O . LEU A 1 95 ? 1.404 15.609 -5.629 1.00 79.69 95 LEU A O 1
ATOM 653 N N . THR A 1 96 ? 0.588 14.863 -7.589 1.00 86.88 96 THR A N 1
ATOM 654 C CA . THR A 1 96 ? -0.366 15.960 -7.780 1.00 86.88 96 THR A CA 1
ATOM 655 C C . THR A 1 96 ? -1.547 15.835 -6.821 1.00 86.88 96 THR A C 1
ATOM 657 O O . THR A 1 96 ? -1.935 14.731 -6.439 1.00 86.88 96 THR A O 1
ATOM 660 N N . ASP A 1 97 ? -2.174 16.961 -6.477 1.00 88.00 97 ASP A N 1
ATOM 661 C CA . ASP A 1 97 ? -3.336 16.967 -5.577 1.00 88.00 97 ASP A CA 1
ATOM 662 C C . ASP A 1 97 ? -4.485 16.103 -6.107 1.00 88.00 97 ASP A C 1
ATOM 664 O O . ASP A 1 97 ? -5.024 15.288 -5.366 1.00 88.00 97 ASP A O 1
ATOM 668 N N . ALA A 1 98 ? -4.764 16.170 -7.412 1.00 87.69 98 ALA A N 1
ATOM 669 C CA . ALA A 1 98 ? -5.776 15.333 -8.055 1.00 87.69 98 ALA A CA 1
ATOM 670 C C . ALA A 1 98 ? -5.481 13.824 -7.922 1.00 87.69 98 ALA A C 1
ATOM 672 O O . ALA A 1 98 ? -6.391 13.023 -7.708 1.00 87.69 98 ALA A O 1
ATOM 673 N N . ALA A 1 99 ? -4.208 13.419 -8.015 1.00 84.12 99 ALA A N 1
ATOM 674 C CA . ALA A 1 99 ? -3.816 12.024 -7.825 1.00 84.12 99 ALA A CA 1
ATOM 675 C C . ALA A 1 99 ? -4.010 11.571 -6.371 1.00 84.12 99 ALA A C 1
ATOM 677 O O . ALA A 1 99 ? -4.442 10.443 -6.123 1.00 84.12 99 ALA A O 1
ATOM 678 N N . VAL A 1 100 ? -3.713 12.456 -5.416 1.00 86.19 100 VAL A N 1
ATOM 679 C CA . VAL A 1 100 ? -3.938 12.203 -3.990 1.00 86.19 100 VAL A CA 1
ATOM 680 C C . VAL A 1 100 ? -5.429 12.096 -3.686 1.00 86.19 100 VAL A C 1
ATOM 682 O O . VAL A 1 100 ? -5.829 11.140 -3.032 1.00 86.19 100 VAL A O 1
ATOM 685 N N . GLU A 1 101 ? -6.261 13.003 -4.194 1.00 89.75 101 GLU A N 1
ATOM 686 C CA . GLU A 1 101 ? -7.718 12.959 -4.014 1.00 89.75 101 GLU A CA 1
ATOM 687 C C . GLU A 1 101 ? -8.324 11.658 -4.556 1.00 89.75 101 GLU A C 1
ATOM 689 O O . GLU A 1 101 ? -9.118 11.011 -3.870 1.00 89.75 101 GLU A O 1
ATOM 694 N N . GLN A 1 102 ? -7.900 11.216 -5.746 1.00 87.94 102 GLN A N 1
ATOM 695 C CA . GLN A 1 102 ? -8.347 9.948 -6.326 1.00 87.94 102 GLN A CA 1
ATOM 696 C C . GLN A 1 102 ? -7.945 8.739 -5.465 1.00 87.94 102 GLN A C 1
ATOM 698 O O . GLN A 1 102 ? -8.753 7.826 -5.252 1.00 87.94 102 GLN A O 1
ATOM 703 N N . LEU A 1 103 ? -6.703 8.721 -4.972 1.00 86.69 103 LEU A N 1
ATOM 704 C CA . LEU A 1 103 ? -6.212 7.665 -4.090 1.00 86.69 103 LEU A CA 1
ATOM 705 C C . LEU A 1 103 ? -7.017 7.634 -2.787 1.00 86.69 103 LEU A C 1
ATOM 707 O O . LEU A 1 103 ? -7.558 6.593 -2.426 1.00 86.69 103 LEU A O 1
ATOM 711 N N . VAL A 1 104 ? -7.143 8.781 -2.122 1.00 88.94 104 VAL A N 1
ATOM 712 C CA . VAL A 1 104 ? -7.892 8.946 -0.871 1.00 88.94 104 VAL A CA 1
ATOM 713 C C . VAL A 1 104 ? -9.333 8.467 -1.040 1.00 88.94 104 VAL A C 1
ATOM 715 O O . VAL A 1 104 ? -9.772 7.622 -0.266 1.00 88.94 104 VAL A O 1
ATOM 718 N N . GLY A 1 105 ? -10.044 8.914 -2.080 1.00 88.56 105 GLY A N 1
ATOM 719 C CA . GLY A 1 105 ? -11.425 8.491 -2.335 1.00 88.56 105 GLY A CA 1
ATOM 720 C C . GLY A 1 105 ? -11.570 6.976 -2.516 1.00 88.56 105 GLY A C 1
ATOM 721 O O . GLY A 1 105 ? -12.503 6.373 -1.987 1.00 88.56 105 GLY A O 1
ATOM 722 N N . SER A 1 106 ? -10.610 6.339 -3.193 1.00 86.75 106 SER A N 1
ATOM 723 C CA . SER A 1 106 ? -10.605 4.881 -3.385 1.00 86.75 106 SER A CA 1
ATOM 724 C C . SER A 1 106 ? -10.371 4.121 -2.072 1.00 86.75 106 SER A C 1
ATOM 726 O O . SER A 1 106 ? -10.985 3.082 -1.823 1.00 86.75 106 SER A O 1
ATOM 728 N N . LEU A 1 107 ? -9.504 4.650 -1.206 1.00 85.94 107 LEU A N 1
ATOM 729 C CA . LEU A 1 107 ? -9.187 4.044 0.086 1.00 85.94 107 LEU A CA 1
ATOM 730 C C . LEU A 1 107 ? -10.316 4.218 1.102 1.00 85.94 107 LEU A C 1
ATOM 732 O O . LEU A 1 107 ? -10.637 3.256 1.792 1.00 85.94 107 LEU A O 1
ATOM 736 N N . VAL A 1 108 ? -10.974 5.383 1.143 1.00 86.00 108 VAL A N 1
ATOM 737 C CA . VAL A 1 108 ? -12.193 5.589 1.951 1.00 86.00 108 VAL A CA 1
ATOM 738 C C . VAL A 1 108 ? -13.255 4.575 1.558 1.00 86.00 108 VAL A C 1
ATOM 740 O O . VAL A 1 108 ? -13.739 3.844 2.410 1.00 86.00 108 VAL A O 1
ATOM 743 N N . ALA A 1 109 ? -13.540 4.439 0.260 1.00 85.12 109 ALA A N 1
ATOM 744 C CA . ALA A 1 109 ? -14.531 3.480 -0.224 1.00 85.12 109 ALA A CA 1
ATOM 745 C C . ALA A 1 109 ? -14.188 2.017 0.124 1.00 85.12 109 ALA A C 1
ATOM 747 O O . ALA A 1 109 ? -15.072 1.157 0.161 1.00 85.12 109 ALA A O 1
ATOM 748 N N . THR A 1 110 ? -12.908 1.717 0.352 1.00 82.12 110 THR A N 1
ATOM 749 C CA . THR A 1 110 ? -12.441 0.407 0.823 1.00 82.12 110 THR A CA 1
ATOM 750 C C . THR A 1 110 ? -12.641 0.266 2.332 1.00 82.12 110 THR A C 1
ATOM 752 O O . THR A 1 110 ? -13.164 -0.755 2.782 1.00 82.12 110 THR A O 1
ATOM 755 N N . CYS A 1 111 ? -12.290 1.296 3.107 1.00 78.12 111 CYS A N 1
ATOM 756 C CA . CYS A 1 111 ? -12.497 1.337 4.551 1.00 78.12 111 CYS A CA 1
ATOM 757 C C . CYS A 1 111 ? -13.981 1.300 4.929 1.00 78.12 111 CYS A C 1
ATOM 759 O O . CYS A 1 111 ? -14.335 0.473 5.756 1.00 78.12 111 CYS A O 1
ATOM 761 N N . ASP A 1 112 ? -14.852 2.085 4.290 1.00 76.88 112 ASP A N 1
ATOM 762 C CA . ASP A 1 112 ? -16.291 2.174 4.608 1.00 76.88 112 ASP A CA 1
ATOM 763 C C . ASP A 1 112 ? -17.014 0.818 4.525 1.00 76.88 112 ASP A C 1
ATOM 765 O O . ASP A 1 112 ? -18.049 0.598 5.151 1.00 76.88 112 ASP A O 1
ATOM 769 N N . LYS A 1 113 ? -16.475 -0.129 3.749 1.00 72.69 113 LYS A N 1
ATOM 770 C CA . LYS A 1 113 ? -17.021 -1.490 3.636 1.00 72.69 113 LYS A CA 1
ATOM 771 C C . LYS A 1 113 ? -16.682 -2.382 4.832 1.00 72.69 113 LYS A C 1
ATOM 773 O O . LYS A 1 113 ? -17.273 -3.452 4.961 1.00 72.69 113 LYS A O 1
ATOM 778 N N . ARG A 1 114 ? -15.685 -2.017 5.643 1.00 70.25 114 ARG A N 1
ATOM 779 C CA . ARG A 1 114 ? -15.057 -2.902 6.645 1.00 70.25 114 ARG A CA 1
ATOM 780 C C . ARG A 1 114 ? -14.811 -2.252 8.007 1.00 70.25 114 ARG A C 1
ATOM 782 O O . ARG A 1 114 ? -14.669 -2.963 8.998 1.00 70.25 114 ARG A O 1
ATOM 789 N N . ILE A 1 115 ? -14.753 -0.931 8.061 1.00 69.06 115 ILE A N 1
ATOM 790 C CA . ILE A 1 115 ? -14.472 -0.098 9.227 1.00 69.06 115 ILE A CA 1
ATOM 791 C C . ILE A 1 115 ? -15.573 0.968 9.288 1.00 69.06 115 ILE A C 1
ATOM 793 O O . ILE A 1 115 ? -16.119 1.329 8.250 1.00 69.06 115 ILE A O 1
ATOM 797 N N . GLY A 1 116 ? -15.929 1.431 10.490 1.00 70.88 116 GLY A N 1
ATOM 798 C CA . GLY A 1 116 ? -16.854 2.552 10.674 1.00 70.88 116 GLY A CA 1
ATOM 799 C C . GLY A 1 116 ? -16.296 3.887 10.152 1.00 70.88 116 GLY A C 1
ATOM 800 O O . GLY A 1 116 ? -15.860 4.010 9.012 1.00 70.88 116 GLY A O 1
ATOM 801 N N . GLU A 1 117 ? -16.299 4.926 10.980 1.00 76.50 117 GLU A N 1
ATOM 802 C CA . GLU A 1 117 ? -15.831 6.254 10.575 1.00 76.50 117 GLU A CA 1
ATOM 803 C C . GLU A 1 117 ? -14.323 6.248 10.263 1.00 76.50 117 GLU A C 1
ATOM 805 O O . GLU A 1 117 ? -13.490 5.912 11.109 1.00 76.50 117 GLU A O 1
ATOM 810 N N . THR A 1 118 ? -13.954 6.660 9.047 1.00 77.19 118 THR A N 1
ATOM 811 C CA . THR A 1 118 ? -12.553 6.746 8.614 1.00 77.19 118 THR A CA 1
ATOM 812 C C . THR A 1 118 ? -12.122 8.197 8.457 1.00 77.19 118 THR A C 1
ATOM 814 O O . THR A 1 118 ? -12.672 8.948 7.654 1.00 77.19 118 THR A O 1
ATOM 817 N N . ARG A 1 119 ? -11.082 8.592 9.191 1.00 78.94 119 ARG A N 1
ATOM 818 C CA . ARG A 1 119 ? -10.366 9.860 8.995 1.00 78.94 119 ARG A CA 1
ATOM 819 C C . ARG A 1 119 ? -9.096 9.609 8.206 1.00 78.94 119 ARG A C 1
ATOM 821 O O . ARG A 1 119 ? -8.509 8.539 8.324 1.00 78.94 119 ARG A O 1
ATOM 828 N N . ILE A 1 120 ? -8.650 10.590 7.427 1.00 81.56 120 ILE A N 1
ATOM 829 C CA . ILE A 1 120 ? -7.437 10.458 6.617 1.00 81.56 120 ILE A CA 1
ATOM 830 C C . ILE A 1 120 ? -6.516 11.648 6.847 1.00 81.56 120 ILE A C 1
ATOM 832 O O . ILE A 1 120 ? -6.938 12.798 6.760 1.00 81.56 120 ILE A O 1
ATOM 836 N N . GLU A 1 121 ? -5.246 11.351 7.095 1.00 82.62 121 GLU A N 1
ATOM 837 C CA . GLU A 1 121 ? -4.142 12.302 7.092 1.00 82.62 121 GLU A CA 1
ATOM 838 C C . GLU A 1 121 ? -3.144 11.927 5.999 1.00 82.62 121 GLU A C 1
ATOM 840 O O . GLU A 1 121 ? -2.817 10.756 5.805 1.00 82.62 121 GLU A O 1
ATOM 845 N N . VAL A 1 122 ? -2.649 12.931 5.278 1.00 81.56 122 VAL A N 1
ATOM 846 C CA . VAL A 1 122 ? -1.669 12.744 4.206 1.00 81.56 122 VAL A CA 1
ATOM 847 C C . VAL A 1 122 ? -0.373 13.445 4.583 1.00 81.56 122 VAL A C 1
ATOM 849 O O . VAL A 1 122 ? -0.353 14.648 4.837 1.00 81.56 122 VAL A O 1
ATOM 852 N N . VAL A 1 123 ? 0.720 12.691 4.574 1.00 80.19 123 VAL A N 1
ATOM 853 C CA . VAL A 1 123 ? 2.080 13.152 4.841 1.00 80.19 123 VAL A CA 1
ATOM 854 C C . VAL A 1 123 ? 2.876 13.066 3.540 1.00 80.19 123 VAL A C 1
ATOM 856 O O . VAL A 1 123 ? 3.103 11.984 3.007 1.00 80.19 123 VAL A O 1
ATOM 859 N N . ARG A 1 124 ? 3.301 14.216 3.004 1.00 75.94 124 ARG A N 1
ATOM 860 C CA . ARG A 1 124 ? 4.072 14.301 1.752 1.00 75.94 124 ARG A CA 1
ATOM 861 C C . ARG A 1 124 ? 5.540 14.577 2.034 1.00 75.94 124 ARG A C 1
ATOM 863 O O . ARG A 1 124 ? 6.005 15.707 1.926 1.00 75.94 124 ARG A O 1
ATOM 870 N N . THR A 1 125 ? 6.259 13.545 2.446 1.00 69.38 125 THR A N 1
ATOM 871 C CA . THR A 1 125 ? 7.684 13.647 2.798 1.00 69.38 125 THR A CA 1
ATOM 872 C C . THR A 1 125 ? 8.606 13.002 1.771 1.00 69.38 125 THR A C 1
ATOM 874 O O . THR A 1 125 ? 9.813 13.225 1.835 1.00 69.38 125 THR A O 1
ATOM 877 N N . GLY A 1 126 ? 8.076 12.218 0.825 1.00 62.16 126 GLY A N 1
ATOM 878 C CA . GLY A 1 126 ? 8.908 11.357 -0.018 1.00 62.16 126 GLY A CA 1
ATOM 879 C C . GLY A 1 126 ? 9.433 10.135 0.741 1.00 62.16 126 GLY A C 1
ATOM 880 O O . GLY A 1 126 ? 8.821 9.711 1.716 1.00 62.16 126 GLY A O 1
ATOM 881 N N . ALA A 1 127 ? 10.555 9.573 0.273 1.00 58.34 127 ALA A N 1
ATOM 882 C CA . ALA A 1 127 ? 11.120 8.262 0.624 1.00 58.34 127 ALA A CA 1
ATOM 883 C C . ALA A 1 127 ? 11.559 8.077 2.102 1.00 58.34 127 ALA A C 1
ATOM 885 O O . ALA A 1 127 ? 12.733 7.838 2.389 1.00 58.34 127 ALA A O 1
ATOM 886 N N . GLY A 1 128 ? 10.626 8.160 3.053 1.00 54.81 128 GLY A N 1
ATOM 887 C CA . GLY A 1 128 ? 10.838 7.888 4.478 1.00 54.81 128 GLY A CA 1
ATOM 888 C C . GLY A 1 128 ? 10.548 6.441 4.889 1.00 54.81 128 GLY A C 1
ATOM 889 O O . GLY A 1 128 ? 10.729 6.086 6.055 1.00 54.81 128 GLY A O 1
ATOM 890 N N . GLY A 1 129 ? 10.095 5.596 3.956 1.00 58.31 129 GLY A N 1
ATOM 891 C CA . GLY A 1 129 ? 9.792 4.183 4.204 1.00 58.31 129 GLY A CA 1
ATOM 892 C C . GLY A 1 129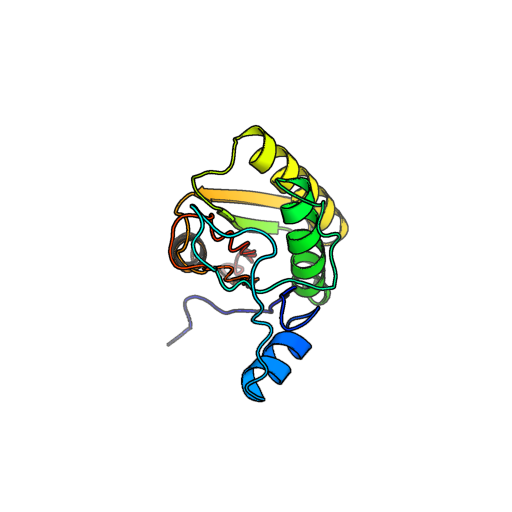 ? 8.646 3.954 5.198 1.00 58.31 129 GLY A C 1
ATOM 893 O O . GLY A 1 129 ? 8.575 2.877 5.795 1.00 58.31 129 GLY A O 1
ATOM 894 N N . GLY A 1 130 ? 7.777 4.949 5.409 1.00 60.38 130 GLY A N 1
ATOM 895 C CA . GLY A 1 130 ? 6.695 4.895 6.395 1.00 60.38 130 GLY A CA 1
ATOM 896 C C . GLY A 1 130 ? 7.059 5.480 7.767 1.00 60.38 130 GLY A C 1
ATOM 897 O O . GLY A 1 130 ? 6.197 5.557 8.639 1.00 60.38 130 GLY A O 1
ATOM 898 N N . ILE A 1 131 ? 8.316 5.877 8.020 1.00 67.38 131 ILE A N 1
ATOM 899 C CA . ILE A 1 131 ? 8.739 6.400 9.336 1.00 67.38 131 ILE A CA 1
ATOM 900 C C . ILE A 1 131 ? 7.998 7.702 9.699 1.00 67.38 131 ILE A C 1
ATOM 902 O O . ILE A 1 131 ? 7.508 7.797 10.832 1.00 67.38 131 ILE A O 1
ATOM 906 N N . PRO A 1 132 ? 7.882 8.701 8.802 1.00 66.38 132 PRO A N 1
ATOM 907 C CA . PRO A 1 132 ? 7.033 9.870 9.018 1.00 66.38 132 PRO A CA 1
ATOM 908 C C . PRO A 1 132 ? 5.589 9.518 9.387 1.00 66.38 132 PRO A C 1
ATOM 910 O O . PRO A 1 132 ? 5.088 10.031 10.389 1.00 66.38 132 PRO A O 1
ATOM 913 N N . ALA A 1 133 ? 4.945 8.599 8.661 1.00 66.81 133 ALA A N 1
ATOM 914 C CA . ALA A 1 133 ? 3.574 8.189 8.968 1.00 66.81 133 ALA A CA 1
ATOM 915 C C . ALA A 1 133 ? 3.450 7.445 10.315 1.00 66.81 133 ALA A C 1
ATOM 917 O O . ALA A 1 133 ? 2.537 7.740 11.092 1.00 66.81 133 ALA A O 1
ATOM 918 N N . VAL A 1 134 ? 4.400 6.564 10.667 1.00 66.88 134 VAL A N 1
ATOM 919 C CA . VAL A 1 134 ? 4.464 5.943 12.008 1.00 66.88 134 VAL A CA 1
ATOM 920 C C . VAL A 1 134 ? 4.618 7.009 13.092 1.00 66.88 134 VAL A C 1
ATOM 922 O O . VAL A 1 134 ? 3.976 6.942 14.139 1.00 66.88 134 VAL A O 1
ATOM 925 N N . THR A 1 135 ? 5.486 7.993 12.866 1.00 70.50 135 THR A N 1
ATOM 926 C CA . THR A 1 135 ? 5.784 9.036 13.852 1.00 70.50 135 THR A CA 1
ATOM 927 C C . THR A 1 135 ? 4.567 9.926 14.084 1.00 70.50 135 THR A C 1
ATOM 929 O O . THR A 1 135 ? 4.217 10.176 15.239 1.00 70.50 135 THR A O 1
ATOM 932 N N . GLN A 1 136 ? 3.890 10.330 13.007 1.00 69.19 136 GLN A N 1
ATOM 933 C CA . GLN A 1 136 ? 2.650 11.102 13.045 1.00 69.19 136 GLN A CA 1
ATOM 934 C C . GLN A 1 136 ? 1.584 10.376 13.869 1.00 69.19 136 GLN A C 1
ATOM 936 O O . GLN A 1 136 ? 1.093 10.906 14.864 1.00 69.19 136 GLN A O 1
ATOM 941 N N . ALA A 1 137 ? 1.309 9.112 13.552 1.00 64.88 137 ALA A N 1
ATOM 942 C CA . ALA A 1 137 ? 0.326 8.351 14.311 1.00 64.88 137 ALA A CA 1
ATOM 943 C C . ALA A 1 137 ? 0.776 8.014 15.746 1.00 64.88 137 ALA A C 1
ATOM 945 O O . ALA A 1 137 ? -0.061 7.877 16.639 1.00 64.88 137 ALA A O 1
ATOM 946 N N . ARG A 1 138 ? 2.085 7.945 16.029 1.00 65.56 138 ARG A N 1
ATOM 947 C CA . ARG A 1 138 ? 2.596 7.727 17.397 1.00 65.56 138 ARG A CA 1
ATOM 948 C C . ARG A 1 138 ? 2.368 8.945 18.275 1.00 65.56 138 ARG A C 1
ATOM 950 O O . ARG A 1 138 ? 2.024 8.777 19.443 1.00 65.56 138 ARG A O 1
ATOM 957 N N . MET A 1 139 ? 2.533 10.149 17.730 1.00 58.91 139 MET A N 1
ATOM 958 C CA . MET A 1 139 ? 2.227 11.392 18.445 1.00 58.91 139 MET A CA 1
ATOM 959 C C . MET A 1 139 ? 0.750 11.476 18.860 1.00 58.91 139 MET A C 1
ATOM 961 O O . MET A 1 139 ? 0.424 12.171 19.818 1.00 58.91 139 MET A O 1
ATOM 965 N N . MET A 1 140 ? -0.124 10.699 18.214 1.00 60.47 140 MET A N 1
ATOM 966 C CA . MET A 1 140 ? -1.551 10.621 18.523 1.00 60.47 140 MET A CA 1
ATOM 967 C C . MET A 1 140 ? -1.906 9.519 19.555 1.00 60.47 140 MET A C 1
ATOM 969 O O . MET A 1 140 ? -3.073 9.417 19.925 1.00 60.47 140 MET A O 1
ATOM 973 N N . ALA A 1 141 ? -0.919 8.734 20.043 1.00 48.91 141 ALA A N 1
ATOM 974 C CA . ALA A 1 141 ? -1.006 7.639 21.040 1.00 48.91 141 ALA A CA 1
ATOM 975 C C . ALA A 1 141 ? -1.822 6.386 20.638 1.00 48.91 141 ALA A C 1
ATOM 977 O O . ALA A 1 141 ? -2.876 6.117 21.222 1.00 48.91 141 ALA A O 1
ATOM 978 N N . VAL A 1 142 ? -1.366 5.627 19.626 1.00 48.38 142 VAL A N 1
ATOM 979 C CA . VAL A 1 142 ? -2.288 4.767 18.866 1.00 48.38 142 VAL A CA 1
ATOM 980 C C . VAL A 1 142 ? -1.759 3.389 18.418 1.00 48.38 142 VAL A C 1
ATOM 982 O O . VAL A 1 142 ? -0.571 3.110 18.499 1.00 48.38 142 VAL A O 1
ATOM 985 N N . HIS A 1 143 ? -2.652 2.486 17.999 1.00 41.69 143 HIS A N 1
ATOM 986 C CA . HIS A 1 143 ? -2.356 1.216 17.329 1.00 41.69 143 HIS A CA 1
ATOM 987 C C . HIS A 1 143 ? -2.026 1.423 15.838 1.00 41.69 143 HIS A C 1
ATOM 989 O O . HIS A 1 143 ? -2.302 2.477 15.278 1.00 41.69 143 HIS A O 1
ATOM 995 N N . PHE A 1 144 ? -1.378 0.448 15.197 1.00 38.66 144 PHE A N 1
ATOM 996 C CA . PHE A 1 144 ? -0.828 0.619 13.850 1.00 38.66 144 PHE A CA 1
ATOM 997 C C . PHE A 1 144 ? -1.132 -0.548 12.929 1.00 38.66 144 PHE A C 1
ATOM 999 O O . PHE A 1 144 ? -1.175 -1.701 13.358 1.00 38.66 144 PHE A O 1
ATOM 1006 N N . TRP A 1 145 ? -1.266 -0.217 11.650 1.00 39.41 145 TRP A N 1
ATOM 1007 C CA . TRP A 1 145 ? -1.134 -1.163 10.554 1.00 39.41 145 TRP A CA 1
ATOM 1008 C C . TRP A 1 145 ? 0.063 -0.704 9.724 1.00 39.41 145 TRP A C 1
ATOM 1010 O O . TRP A 1 145 ? 0.562 0.412 9.902 1.00 39.41 145 TRP A O 1
ATOM 1020 N N . TYR A 1 146 ? 0.618 -1.588 8.908 1.00 39.59 146 TYR A N 1
ATOM 1021 C CA . TYR A 1 146 ? 1.715 -1.232 8.019 1.00 39.59 146 TYR A CA 1
ATOM 1022 C C . TYR A 1 146 ? 1.439 -1.813 6.645 1.00 39.59 146 TYR A C 1
ATOM 1024 O O . TYR A 1 146 ? 1.029 -2.962 6.521 1.00 39.59 146 TYR A O 1
ATOM 1032 N N . SER A 1 147 ? 1.688 -0.996 5.632 1.00 40.81 147 SER A N 1
ATOM 1033 C CA . SER A 1 147 ? 1.894 -1.426 4.261 1.00 40.81 147 SER A CA 1
ATOM 1034 C C . SER A 1 147 ? 3.152 -0.714 3.795 1.00 40.81 147 SER A C 1
ATOM 1036 O O . SER A 1 147 ? 3.330 0.480 4.034 1.00 40.81 147 SER A O 1
ATOM 1038 N N . GLY A 1 148 ? 4.083 -1.473 3.234 1.00 39.66 148 GLY A N 1
ATOM 1039 C CA . GLY A 1 148 ? 5.397 -0.981 2.859 1.00 39.66 148 GLY A CA 1
ATOM 1040 C C . GLY A 1 148 ? 5.727 -1.422 1.452 1.00 39.66 148 GLY A C 1
ATOM 1041 O O . GLY A 1 148 ? 5.984 -2.598 1.216 1.00 39.66 148 GLY A O 1
ATOM 1042 N N . GLN A 1 149 ? 5.774 -0.467 0.530 1.00 44.41 149 GLN A N 1
ATOM 1043 C CA . GLN A 1 149 ? 6.480 -0.638 -0.732 1.00 44.41 149 GLN A CA 1
ATOM 1044 C C . GLN A 1 149 ? 7.625 0.352 -0.771 1.00 44.41 149 GLN A C 1
ATOM 1046 O O . GLN A 1 149 ? 7.411 1.559 -0.814 1.00 44.41 149 GLN A O 1
ATOM 1051 N N . ASN A 1 150 ? 8.851 -0.154 -0.740 1.00 38.28 150 ASN A N 1
ATOM 1052 C CA . ASN A 1 150 ? 10.019 0.669 -0.985 1.00 38.28 150 ASN A CA 1
ATOM 1053 C C . ASN A 1 150 ? 10.436 0.456 -2.443 1.00 38.28 150 ASN A C 1
ATOM 1055 O O . ASN A 1 150 ? 11.097 -0.527 -2.766 1.00 38.28 150 ASN A O 1
ATOM 1059 N N . THR A 1 151 ? 10.001 1.339 -3.340 1.00 41.53 151 THR A N 1
ATOM 1060 C CA . THR A 1 151 ? 10.411 1.340 -4.754 1.00 41.53 151 THR A CA 1
ATOM 1061 C C . THR A 1 151 ? 11.620 2.251 -4.979 1.00 41.53 151 THR A C 1
ATOM 1063 O O . THR A 1 151 ? 11.712 2.933 -5.996 1.00 41.53 151 THR A O 1
ATOM 1066 N N . SER A 1 152 ? 12.562 2.301 -4.026 1.00 35.41 152 SER A N 1
ATOM 1067 C CA . SER A 1 152 ? 13.718 3.189 -4.143 1.00 35.41 152 SER A CA 1
ATOM 1068 C C . SER A 1 152 ? 14.647 2.737 -5.274 1.00 35.41 152 SER A C 1
ATOM 1070 O O . SER A 1 152 ? 15.418 1.788 -5.122 1.00 35.41 152 SER A O 1
ATOM 1072 N N . CYS A 1 153 ? 14.617 3.465 -6.385 1.00 32.09 153 CYS A N 1
ATOM 1073 C CA . CYS A 1 153 ? 15.729 3.541 -7.323 1.00 32.09 153 CYS A CA 1
ATOM 1074 C C . CYS A 1 153 ? 16.523 4.796 -6.948 1.00 32.09 153 CYS A C 1
ATOM 1076 O O . CYS A 1 153 ? 15.937 5.846 -6.694 1.00 32.09 153 CYS A O 1
ATOM 1078 N N . ARG A 1 154 ? 17.852 4.689 -6.848 1.00 33.75 154 ARG A N 1
ATOM 1079 C CA . ARG A 1 154 ? 18.724 5.680 -6.187 1.00 33.75 154 ARG A CA 1
ATOM 1080 C C . ARG A 1 154 ? 18.667 7.119 -6.729 1.00 33.75 154 ARG A C 1
ATOM 1082 O O . ARG A 1 154 ? 19.182 7.985 -6.038 1.00 33.75 154 ARG A O 1
ATOM 1089 N N . ASN A 1 155 ? 18.043 7.399 -7.876 1.00 33.44 155 ASN A N 1
ATOM 1090 C CA . ASN A 1 155 ? 18.104 8.710 -8.533 1.00 33.44 155 ASN A CA 1
ATOM 1091 C C . ASN A 1 155 ? 16.741 9.169 -9.103 1.00 33.44 155 ASN A C 1
ATOM 1093 O O . ASN A 1 155 ? 16.475 9.019 -10.290 1.00 33.44 155 ASN A O 1
ATOM 1097 N N . GLY A 1 156 ? 15.887 9.777 -8.274 1.00 30.75 156 GLY A N 1
ATOM 1098 C CA . GLY A 1 156 ? 14.872 10.738 -8.745 1.00 30.75 156 GLY A CA 1
ATOM 1099 C C . GLY A 1 156 ? 13.539 10.212 -9.297 1.00 30.75 156 GLY A C 1
ATOM 1100 O O . GLY A 1 156 ? 12.656 11.027 -9.548 1.00 30.75 156 GLY A O 1
ATOM 1101 N N . SER A 1 157 ? 13.320 8.900 -9.434 1.00 34.50 157 SER A N 1
ATOM 1102 C CA . SER A 1 157 ? 11.969 8.365 -9.673 1.00 34.50 157 SER A CA 1
ATOM 1103 C C . SER A 1 157 ? 11.284 8.098 -8.332 1.00 34.50 157 SER A C 1
ATOM 1105 O O . SER A 1 157 ? 11.707 7.207 -7.593 1.00 34.50 157 SER A O 1
ATOM 1107 N N . GLY A 1 158 ? 10.267 8.894 -8.012 1.00 36.28 158 GLY A N 1
ATOM 1108 C CA . GLY A 1 158 ? 9.617 8.926 -6.705 1.00 36.28 158 GLY A CA 1
ATOM 1109 C C . GLY A 1 158 ? 9.265 7.554 -6.120 1.00 36.28 158 GLY A C 1
ATOM 1110 O O . GLY A 1 158 ? 8.506 6.779 -6.709 1.00 36.28 158 GLY A O 1
ATOM 1111 N N . ALA A 1 159 ? 9.825 7.255 -4.948 1.00 38.97 159 ALA A N 1
ATOM 1112 C CA . ALA A 1 159 ? 9.495 6.064 -4.182 1.00 38.97 159 ALA A CA 1
ATOM 1113 C C . ALA A 1 159 ? 8.213 6.348 -3.392 1.00 38.97 159 ALA A C 1
ATOM 1115 O O . ALA A 1 159 ? 8.219 7.097 -2.418 1.00 38.97 159 ALA A O 1
ATOM 1116 N N . SER A 1 160 ? 7.101 5.756 -3.821 1.00 38.47 160 SER A N 1
ATOM 1117 C CA . SER A 1 160 ? 5.824 5.869 -3.112 1.00 38.47 160 SER A CA 1
ATOM 1118 C C . SER A 1 160 ? 5.659 4.687 -2.160 1.00 38.47 160 SER A C 1
ATOM 1120 O O . SER A 1 160 ? 5.409 3.565 -2.596 1.00 38.47 160 SER A O 1
ATOM 1122 N N . SER A 1 161 ? 5.794 4.937 -0.858 1.00 41.12 161 SER A N 1
ATOM 1123 C CA . SER A 1 161 ? 5.520 3.956 0.197 1.00 41.12 161 SER A CA 1
ATOM 1124 C C . SER A 1 161 ? 4.161 4.228 0.821 1.00 41.12 161 SER A C 1
ATOM 1126 O O . SER A 1 161 ? 4.050 5.081 1.687 1.00 41.12 161 SER A O 1
ATOM 1128 N N . ILE A 1 162 ? 3.127 3.491 0.418 1.00 41.03 162 ILE A N 1
ATOM 1129 C CA . ILE A 1 162 ? 1.783 3.689 0.975 1.00 41.03 162 ILE A CA 1
ATOM 1130 C C . ILE A 1 162 ? 1.659 2.938 2.296 1.00 41.03 162 ILE A C 1
ATOM 1132 O O . ILE A 1 162 ? 1.491 1.717 2.303 1.00 41.03 162 ILE A O 1
ATOM 1136 N N . MET A 1 163 ? 1.724 3.692 3.391 1.00 45.97 163 MET A N 1
ATOM 1137 C CA . MET A 1 163 ? 1.430 3.225 4.741 1.00 45.97 163 MET A CA 1
ATOM 1138 C C . MET A 1 163 ? -0.057 3.406 5.069 1.00 45.97 163 MET A C 1
ATOM 1140 O O . MET A 1 163 ? -0.679 4.367 4.629 1.00 45.97 163 MET A O 1
ATOM 1144 N N . PHE A 1 164 ? -0.616 2.493 5.865 1.00 45.44 164 PHE A N 1
ATOM 1145 C CA . PHE A 1 164 ? -1.963 2.599 6.421 1.00 45.44 164 PHE A CA 1
ATOM 1146 C C . PHE A 1 164 ? -1.896 2.439 7.923 1.00 45.44 164 PHE A C 1
ATOM 1148 O O . PHE A 1 164 ? -1.337 1.462 8.393 1.00 45.44 164 PHE A O 1
ATOM 1155 N N . VAL A 1 165 ? -2.483 3.357 8.678 1.00 43.00 165 VAL A N 1
ATOM 1156 C CA . VAL A 1 165 ? -2.562 3.275 10.141 1.00 43.00 165 VAL A CA 1
ATOM 1157 C C . VAL A 1 165 ? -4.028 3.071 10.547 1.00 43.00 165 VAL A C 1
ATOM 1159 O O . VAL A 1 165 ? -4.915 3.292 9.731 1.00 43.00 165 VAL A O 1
ATOM 1162 N N . ARG A 1 166 ? -4.310 2.598 11.769 1.00 44.62 166 ARG A N 1
ATOM 1163 C CA . ARG A 1 166 ? -5.668 2.558 12.349 1.00 44.62 166 ARG A CA 1
ATOM 1164 C C . ARG A 1 166 ? -5.614 3.070 13.765 1.00 44.62 166 ARG A C 1
ATOM 1166 O O . ARG A 1 166 ? -4.845 2.540 14.559 1.00 44.62 166 ARG A O 1
ATOM 1173 N N . LEU A 1 167 ? -6.529 3.966 14.124 1.00 42.91 167 LEU A N 1
ATOM 1174 C CA . LEU A 1 167 ? -6.698 4.363 15.513 1.00 42.91 167 LEU A CA 1
ATOM 1175 C C . LEU A 1 167 ? -7.782 3.578 16.204 1.00 42.91 167 LEU A C 1
ATOM 1177 O O . LEU A 1 167 ? -8.944 3.716 15.861 1.00 42.91 167 LEU A O 1
ATOM 1181 N N . CYS A 1 168 ? -7.406 2.822 17.229 1.00 36.47 168 CYS A N 1
ATOM 1182 C CA . CYS A 1 168 ? -8.360 2.423 18.247 1.00 36.47 168 CYS A CA 1
ATOM 1183 C C . CYS A 1 168 ? -8.193 3.392 19.415 1.00 36.47 168 CYS A C 1
ATOM 1185 O O . CYS A 1 168 ? -7.131 3.425 20.042 1.00 36.47 168 CYS A O 1
ATOM 1187 N N . ARG A 1 169 ? -9.229 4.179 19.720 1.00 37.88 169 ARG A N 1
ATOM 1188 C CA . ARG A 1 169 ? -9.305 4.870 21.007 1.00 37.88 169 ARG A CA 1
ATOM 1189 C C . ARG A 1 169 ? -9.353 3.781 22.074 1.00 37.88 169 ARG A C 1
ATOM 1191 O O . ARG A 1 169 ? -10.356 3.086 22.206 1.00 37.88 169 ARG A O 1
ATOM 1198 N N . GLY A 1 170 ? -8.261 3.598 22.813 1.00 36.00 170 GLY A N 1
ATOM 1199 C CA . GLY A 1 170 ? -8.326 2.836 24.051 1.00 36.00 170 GLY A CA 1
ATOM 1200 C C . GLY A 1 170 ? -9.404 3.482 24.912 1.00 36.00 170 GLY A C 1
ATOM 1201 O O . GLY A 1 170 ? -9.306 4.678 25.203 1.00 36.00 170 GLY A O 1
ATOM 1202 N N . SER A 1 171 ? -10.451 2.724 25.251 1.00 39.91 171 SER A N 1
ATOM 1203 C CA . SER A 1 171 ? -11.398 3.116 26.292 1.00 39.91 171 SER A CA 1
ATOM 1204 C C . SER A 1 171 ? -10.569 3.640 27.456 1.00 39.91 171 SER A C 1
ATOM 1206 O O . SER A 1 171 ? -9.759 2.903 28.026 1.00 39.91 171 SER A O 1
ATOM 1208 N N . ARG A 1 172 ? -10.711 4.931 27.771 1.00 38.12 172 ARG A N 1
ATOM 1209 C CA . ARG A 1 172 ? -10.284 5.438 29.069 1.00 38.12 172 ARG A CA 1
ATOM 1210 C C . ARG A 1 172 ? -11.214 4.760 30.064 1.00 38.12 172 ARG A C 1
ATOM 1212 O O . ARG A 1 172 ? -12.277 5.292 30.362 1.00 38.12 172 ARG A O 1
ATOM 1219 N N . ASN A 1 173 ? -10.854 3.552 30.491 1.00 34.22 173 ASN A N 1
ATOM 1220 C CA . ASN A 1 173 ? -11.466 2.950 31.659 1.00 34.22 173 ASN A CA 1
ATOM 1221 C C . ASN A 1 173 ? -11.272 3.957 32.796 1.00 34.22 173 ASN A C 1
ATOM 1223 O O . ASN A 1 173 ? -10.144 4.395 33.044 1.00 34.22 173 ASN A O 1
ATOM 1227 N N . GLY A 1 174 ? -12.404 4.398 33.348 1.00 37.44 174 GLY A N 1
ATOM 1228 C CA . GLY A 1 174 ? -12.465 5.232 34.542 1.00 37.44 174 GLY A CA 1
ATOM 1229 C C . GLY A 1 174 ? -11.959 4.515 35.781 1.00 37.44 174 GLY A C 1
ATOM 1230 O O . GLY A 1 174 ? -11.712 3.288 35.713 1.00 37.44 174 GLY A O 1
#

Radius of gyration: 16.72 Å; chains: 1; bounding box: 39×34×56 Å

Sequence (174 aa):
MTPLASILAVGAQTPLGLNACQTGMLARAGFATMEGAPLGLDGEGVTICRTAALPDDLTGAARLVALATPALEEAVADASSTDEALLVLELDAALTDAAVEQLVGSLVATCDKRIGETRIEVVRTGAGGGIPAVTQARMMAVHFWYSGQNTSCRNGSGASSIMFVRLCRGSRNG

pLDDT: mean 70.55, std 17.63, range [30.75, 92.62]

Secondary structure (DSSP, 8-state):
---S-EEEEE----SS-SSHHHHHHHHHTT---EEE-SS-BTTB--EEE--TTS-TT--HHHHHHHHHHHHHHHHHTT----SEEEEEEEE-TT--HHHHHHHHHHHHHHHTTTSSEEEEEEEE-SSSTTHHHHHHHHHT--EEEE-------SSSS-----------------

Foldseek 3Di:
DDDLEAAPEWFECELQDHTPVSNVVCVVVVHDQWDWDPDDDVPDTFIWRDRPVDDPPQDFLSVLLVGQLRRLCNQLVPPPEDQEWEWEWEFALPHDPVSVVSNVVSVVVSCVVRYHYYHYHYHHDFQPQCPVVVVVVSVVRAYFYFYGYQRDGPDDDTGGTTTTTTGDDDPPPD